Protein AF-A0A8T3VHR6-F1 (afdb_monomer_lite)

Foldseek 3Di:
DVVLCCQLCVVPVVLVVVLVVLVVVLVVLVVLLVVLVVQLVVCVVVVPVVSNVVSVVVSVVSVVVSVVSVVSSVVSVVVSVVSSVVSSVVVVVVVVVD

Radius of gyration: 21.52 Å; chains: 1; bounding box: 49×18×61 Å

Organism: NCBI:txid230361

InterPro domains:
  IPR036640 ABC transporter type 1, transmembrane domain superfamily [G3DSA:1.20.1560.10] (1-98)
  IPR036640 ABC transporter type 1, transmembrane domain superfamily [SSF90123] (3-97)

pLDDT: mean 89.02, std 7.53, range [59.84, 95.62]

Structure (mmCIF, N/CA/C/O backbone):
data_AF-A0A8T3VHR6-F1
#
_entry.id   AF-A0A8T3VHR6-F1
#
loop_
_atom_site.group_PDB
_atom_site.id
_atom_site.type_symbol
_atom_site.label_atom_id
_atom_site.label_alt_id
_atom_site.label_comp_id
_atom_site.label_asym_id
_atom_site.label_entity_id
_atom_site.label_seq_id
_atom_site.pdbx_PDB_ins_code
_atom_site.Cartn_x
_atom_site.Cartn_y
_atom_site.Cartn_z
_atom_site.occupancy
_atom_site.B_iso_or_equiv
_atom_site.auth_seq_id
_atom_site.auth_comp_id
_atom_site.auth_asym_id
_atom_site.auth_atom_id
_atom_s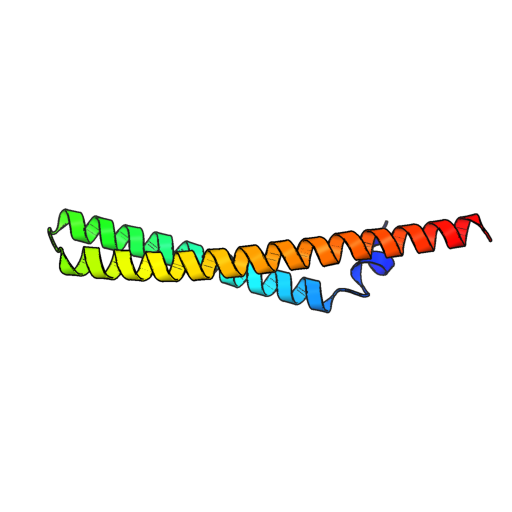ite.pdbx_PDB_model_num
ATOM 1 N N . MET A 1 1 ? 5.422 6.758 -27.994 1.00 59.84 1 MET A N 1
ATOM 2 C CA . MET A 1 1 ? 5.048 6.529 -26.573 1.00 59.84 1 MET A CA 1
ATOM 3 C C . MET A 1 1 ? 4.855 5.060 -26.186 1.00 59.84 1 MET A C 1
ATOM 5 O O . MET A 1 1 ? 5.609 4.594 -25.343 1.00 59.84 1 MET A O 1
ATOM 9 N N . LYS A 1 2 ? 3.926 4.295 -26.791 1.00 67.44 2 LYS A N 1
ATOM 10 C CA . LYS A 1 2 ? 3.626 2.900 -26.370 1.00 67.44 2 LYS A CA 1
ATOM 11 C C . LYS A 1 2 ? 4.844 1.953 -26.333 1.00 67.44 2 LYS A C 1
ATOM 13 O O . LYS A 1 2 ? 4.972 1.170 -25.399 1.00 67.44 2 LYS A O 1
ATOM 18 N N . LYS A 1 3 ? 5.775 2.056 -27.297 1.00 69.50 3 LYS A N 1
ATOM 19 C CA . LYS A 1 3 ? 7.026 1.265 -27.310 1.00 69.50 3 LYS A CA 1
ATOM 20 C C . LYS A 1 3 ? 7.954 1.578 -26.125 1.00 69.50 3 LYS A C 1
ATOM 22 O O . LYS A 1 3 ? 8.529 0.654 -25.567 1.00 69.50 3 LYS A O 1
ATOM 27 N N . PHE A 1 4 ? 8.065 2.845 -25.718 1.00 64.38 4 PHE A N 1
ATOM 28 C CA . PHE A 1 4 ? 8.896 3.256 -24.578 1.00 64.38 4 PHE A CA 1
ATOM 29 C C . PHE A 1 4 ? 8.278 2.831 -23.244 1.00 64.38 4 PHE A C 1
ATOM 31 O O . PHE A 1 4 ? 8.984 2.285 -22.406 1.00 64.38 4 PHE A O 1
ATOM 38 N N . LEU A 1 5 ? 6.953 2.960 -23.093 1.00 66.00 5 LEU A N 1
ATOM 39 C CA . LEU A 1 5 ? 6.231 2.442 -21.923 1.00 66.00 5 LEU A CA 1
ATOM 40 C C . LEU A 1 5 ? 6.431 0.930 -21.757 1.00 66.00 5 LEU A C 1
ATOM 42 O O . LEU A 1 5 ? 6.681 0.448 -20.657 1.00 66.00 5 LEU A O 1
ATOM 46 N N . LYS A 1 6 ? 6.365 0.184 -22.867 1.00 74.44 6 LYS A N 1
ATOM 47 C CA . LYS A 1 6 ? 6.570 -1.266 -22.862 1.00 74.44 6 LYS A CA 1
ATOM 48 C C . LYS A 1 6 ? 8.011 -1.647 -22.509 1.00 74.44 6 LYS A C 1
ATOM 50 O O . LYS A 1 6 ? 8.220 -2.681 -21.905 1.00 74.44 6 LYS A O 1
ATOM 55 N N . VAL A 1 7 ? 9.010 -0.832 -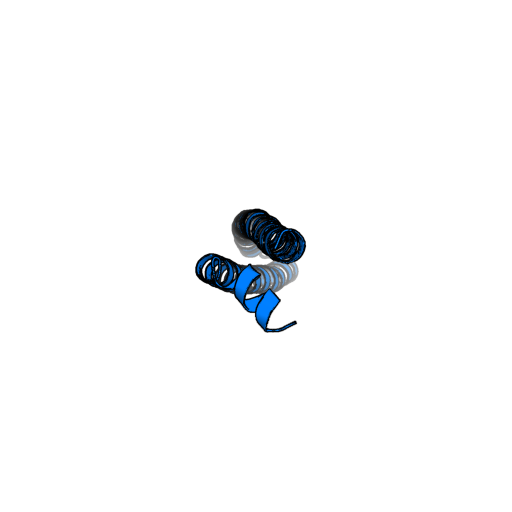22.836 1.00 72.69 7 VAL A N 1
ATOM 56 C CA . VAL A 1 7 ? 10.402 -1.086 -22.416 1.00 72.69 7 VAL A CA 1
ATOM 57 C C . VAL A 1 7 ? 10.604 -0.749 -20.940 1.00 72.69 7 VAL A C 1
ATOM 59 O O . VAL A 1 7 ? 11.278 -1.482 -20.227 1.00 72.69 7 VAL A O 1
ATOM 62 N N . ALA A 1 8 ? 9.998 0.342 -20.479 1.00 72.06 8 ALA A N 1
ATOM 63 C CA . ALA A 1 8 ? 10.180 0.842 -19.126 1.00 72.06 8 ALA A CA 1
ATOM 64 C C . ALA A 1 8 ? 9.480 -0.030 -18.072 1.00 72.06 8 ALA A C 1
ATOM 66 O O . ALA A 1 8 ? 10.071 -0.355 -17.048 1.00 72.06 8 ALA A O 1
ATOM 67 N N . LEU A 1 9 ? 8.228 -0.423 -18.333 1.00 74.81 9 LEU A N 1
ATOM 68 C CA . LEU A 1 9 ? 7.337 -1.014 -17.326 1.00 74.81 9 LEU A CA 1
ATOM 69 C C . LEU A 1 9 ? 7.217 -2.538 -17.426 1.00 74.81 9 LEU A C 1
ATOM 71 O O . LEU A 1 9 ? 6.946 -3.195 -16.424 1.00 74.81 9 LEU A O 1
ATOM 75 N N . ASN A 1 10 ? 7.442 -3.124 -18.606 1.00 80.19 10 ASN A N 1
ATOM 76 C CA . ASN A 1 10 ? 7.339 -4.576 -18.792 1.00 80.19 10 ASN A CA 1
ATOM 77 C C . ASN A 1 10 ? 8.344 -5.384 -17.952 1.00 80.19 10 ASN A C 1
ATOM 79 O O . ASN A 1 10 ? 7.984 -6.472 -17.533 1.00 80.19 10 ASN A O 1
ATOM 83 N N . PRO A 1 11 ? 9.557 -4.901 -17.623 1.00 83.00 11 PRO A N 1
ATOM 84 C CA . PRO A 1 11 ? 10.438 -5.611 -16.691 1.00 83.00 11 PRO A CA 1
ATOM 85 C C . PRO A 1 11 ? 9.926 -5.614 -15.242 1.00 83.00 11 PRO A C 1
ATOM 87 O O . PRO A 1 11 ? 10.304 -6.476 -14.453 1.00 83.00 11 PRO A O 1
ATOM 90 N N . GLN A 1 12 ? 9.065 -4.660 -14.874 1.00 86.12 12 GLN A N 1
ATOM 91 C CA . GLN A 1 12 ? 8.645 -4.424 -13.487 1.00 86.12 12 GLN A CA 1
ATOM 92 C C . GLN A 1 12 ? 7.157 -4.665 -13.233 1.00 86.12 12 GLN A C 1
ATOM 94 O O . GLN A 1 12 ? 6.656 -4.348 -12.154 1.00 86.12 12 GLN A O 1
ATOM 99 N N . TRP A 1 13 ? 6.457 -5.286 -14.184 1.00 86.12 13 TRP A N 1
ATOM 100 C CA . TRP A 1 13 ? 5.016 -5.530 -14.113 1.00 86.12 13 TRP A CA 1
ATOM 101 C C . TRP A 1 13 ? 4.582 -6.242 -12.822 1.00 86.12 13 TRP A C 1
ATOM 103 O O . TRP A 1 13 ? 3.585 -5.858 -12.221 1.00 86.12 13 TRP A O 1
ATOM 113 N N . LYS A 1 14 ? 5.368 -7.214 -12.334 1.00 89.19 14 LYS A N 1
ATOM 114 C CA . LYS A 1 14 ? 5.085 -7.930 -11.076 1.00 89.19 14 LYS A CA 1
ATOM 115 C C . LYS A 1 14 ? 5.065 -6.989 -9.871 1.00 89.19 14 LYS A C 1
ATOM 117 O O . LYS A 1 14 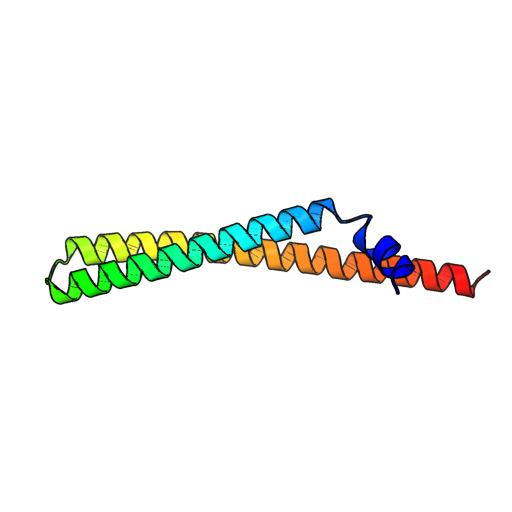? 4.186 -7.090 -9.026 1.00 89.19 14 LYS A O 1
ATOM 122 N N . ILE A 1 15 ? 6.016 -6.056 -9.807 1.00 90.88 15 ILE A N 1
ATOM 123 C CA . ILE A 1 15 ? 6.111 -5.083 -8.711 1.00 90.88 15 ILE A CA 1
ATOM 124 C C . ILE A 1 15 ? 4.948 -4.092 -8.792 1.00 90.88 15 ILE A C 1
ATOM 126 O O . ILE A 1 15 ? 4.370 -3.747 -7.769 1.00 90.88 15 ILE A O 1
ATOM 130 N N . ILE A 1 16 ? 4.562 -3.687 -10.004 1.00 90.75 16 ILE A N 1
ATOM 131 C CA . ILE A 1 16 ? 3.403 -2.813 -10.230 1.00 90.75 16 ILE A CA 1
ATOM 132 C C . ILE A 1 16 ? 2.113 -3.484 -9.738 1.00 90.75 16 ILE A C 1
ATOM 134 O O . ILE A 1 16 ? 1.319 -2.840 -9.058 1.00 90.75 16 ILE A O 1
ATOM 138 N N . VAL A 1 17 ? 1.928 -4.781 -10.008 1.00 93.25 17 VAL A N 1
ATOM 139 C CA . VAL A 1 17 ? 0.783 -5.548 -9.485 1.00 93.25 17 VAL A CA 1
ATOM 140 C C . VAL A 1 17 ? 0.802 -5.600 -7.955 1.00 93.25 17 VAL A C 1
ATOM 142 O O . VAL A 1 17 ? -0.233 -5.390 -7.331 1.00 93.25 17 VAL A O 1
ATOM 145 N N . VAL A 1 18 ? 1.966 -5.806 -7.330 1.00 93.38 18 VAL A N 1
ATOM 146 C CA . VAL A 1 18 ? 2.090 -5.778 -5.860 1.00 93.38 18 VAL A CA 1
ATOM 147 C C . VAL A 1 18 ? 1.724 -4.404 -5.291 1.00 93.38 18 VAL A C 1
ATOM 149 O O . VAL A 1 18 ? 0.964 -4.333 -4.330 1.00 93.38 18 VAL A O 1
ATOM 152 N N . ILE A 1 19 ? 2.209 -3.313 -5.895 1.00 93.69 19 ILE A N 1
ATOM 153 C CA . ILE A 1 19 ? 1.840 -1.944 -5.496 1.00 93.69 19 ILE A CA 1
ATOM 154 C C . ILE A 1 19 ? 0.325 -1.746 -5.605 1.00 93.69 19 ILE A C 1
ATOM 156 O O . ILE A 1 19 ? -0.283 -1.185 -4.700 1.00 93.69 19 ILE A O 1
ATOM 160 N N . PHE A 1 20 ? -0.292 -2.232 -6.683 1.00 94.12 20 PHE A N 1
ATOM 161 C CA . PHE A 1 20 ? -1.735 -2.128 -6.886 1.00 94.12 20 PHE A CA 1
ATOM 162 C C . PHE A 1 20 ? -2.534 -2.870 -5.805 1.00 94.12 20 PHE A C 1
ATOM 164 O O . PHE A 1 20 ? -3.470 -2.308 -5.242 1.00 94.12 20 PHE A O 1
ATOM 171 N N . VAL A 1 21 ? -2.134 -4.094 -5.454 1.00 94.94 21 VAL A N 1
ATOM 172 C CA . VAL A 1 21 ? -2.768 -4.853 -4.363 1.00 94.94 21 VAL A CA 1
ATOM 173 C C . VAL A 1 21 ? -2.602 -4.136 -3.022 1.00 94.94 21 VAL A C 1
ATOM 175 O O . VAL A 1 21 ? -3.567 -4.019 -2.269 1.00 94.94 21 VAL A O 1
ATOM 178 N N . LEU A 1 22 ? -1.409 -3.606 -2.735 1.00 94.00 22 LEU A N 1
ATOM 179 C CA . LEU A 1 22 ? -1.163 -2.839 -1.512 1.00 94.00 22 LEU A CA 1
ATOM 180 C C . LEU A 1 22 ? -2.005 -1.558 -1.454 1.00 94.00 22 LEU A C 1
ATOM 182 O O . LEU A 1 22 ? -2.469 -1.194 -0.380 1.00 94.00 22 LEU A O 1
ATOM 186 N N . LEU A 1 23 ? -2.242 -0.894 -2.589 1.00 94.62 23 LEU A N 1
ATOM 187 C CA . LEU A 1 23 ? -3.125 0.274 -2.661 1.00 94.62 23 LEU A CA 1
ATOM 188 C C . LEU A 1 23 ? -4.579 -0.085 -2.347 1.00 94.62 23 LEU A C 1
ATOM 190 O O . LEU A 1 23 ? -5.215 0.627 -1.579 1.00 94.62 23 LEU A O 1
ATOM 194 N N . ILE A 1 24 ? -5.092 -1.201 -2.876 1.00 95.62 24 ILE A N 1
ATOM 195 C CA . ILE A 1 24 ? -6.440 -1.682 -2.530 1.00 95.62 24 ILE A CA 1
ATOM 196 C C . ILE A 1 24 ? -6.527 -1.965 -1.029 1.00 95.62 24 ILE A C 1
ATOM 198 O O . ILE A 1 24 ? -7.455 -1.510 -0.362 1.00 95.62 24 ILE A O 1
ATOM 202 N N . PHE A 1 25 ? -5.537 -2.675 -0.488 1.00 94.50 25 PHE A N 1
ATOM 203 C CA . PHE A 1 25 ? -5.459 -2.955 0.941 1.00 94.50 25 PHE A CA 1
ATOM 204 C C . PHE A 1 25 ? -5.421 -1.665 1.776 1.00 94.50 25 PHE A C 1
ATOM 206 O O . PHE A 1 25 ? -6.141 -1.547 2.762 1.00 94.50 25 PHE A O 1
ATOM 213 N N . GLN A 1 26 ? -4.653 -0.664 1.341 1.00 93.56 26 GLN A N 1
ATOM 214 C CA . GLN A 1 26 ? -4.584 0.650 1.977 1.00 93.56 26 GLN A CA 1
ATOM 215 C C . GLN A 1 26 ? -5.948 1.351 2.013 1.00 93.56 26 GLN A C 1
ATOM 217 O O . GLN A 1 26 ? -6.306 1.934 3.035 1.00 93.56 26 GLN A O 1
ATOM 222 N N . THR A 1 27 ? -6.717 1.288 0.925 1.00 94.44 27 THR A N 1
ATOM 223 C CA . THR A 1 27 ? -8.068 1.860 0.876 1.00 94.44 27 THR A CA 1
ATOM 224 C C . THR A 1 27 ? -9.010 1.153 1.846 1.00 94.44 27 THR A C 1
ATOM 226 O O . THR A 1 27 ? -9.745 1.826 2.560 1.00 94.44 27 THR A O 1
ATOM 229 N N . ILE A 1 28 ? -8.956 -0.180 1.927 1.00 94.88 28 ILE A N 1
ATOM 230 C CA . ILE A 1 28 ? -9.771 -0.953 2.878 1.00 94.88 28 ILE A CA 1
ATOM 231 C C . ILE A 1 28 ? -9.453 -0.529 4.317 1.00 94.88 28 ILE A C 1
ATOM 233 O O . ILE A 1 28 ? -10.364 -0.207 5.071 1.00 94.88 28 ILE A O 1
ATOM 237 N N . LEU A 1 29 ? -8.169 -0.430 4.678 1.00 92.62 29 LEU A N 1
ATOM 238 C CA . LEU A 1 29 ? -7.759 0.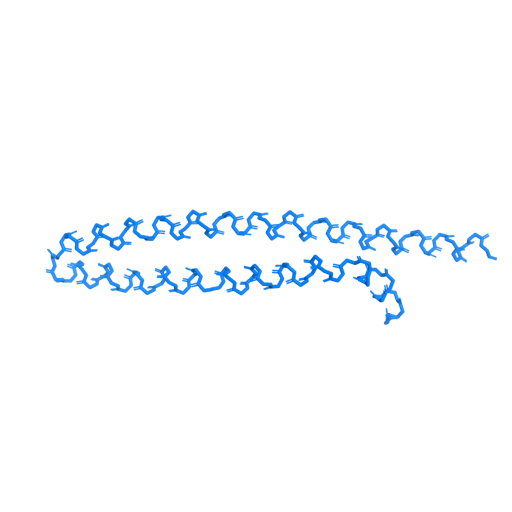029 6.011 1.00 92.62 29 LEU A CA 1
ATOM 239 C C . LEU A 1 29 ? -8.276 1.437 6.339 1.00 92.62 29 LEU A C 1
ATOM 241 O O . LEU A 1 29 ? -8.648 1.703 7.477 1.00 92.62 29 LEU A O 1
ATOM 245 N N . GLN A 1 30 ? -8.284 2.347 5.362 1.00 93.06 30 GLN A N 1
ATOM 246 C CA . GLN A 1 30 ? -8.813 3.698 5.563 1.00 93.06 30 GLN A CA 1
ATOM 247 C C . GLN A 1 30 ? -10.325 3.701 5.800 1.00 93.06 30 GLN A C 1
ATOM 249 O O . GLN A 1 30 ? -10.783 4.459 6.651 1.00 93.06 30 GLN A O 1
ATOM 254 N N . MET A 1 31 ? -11.080 2.849 5.101 1.00 94.06 31 MET A N 1
ATOM 255 C CA . MET A 1 31 ? -12.521 2.706 5.331 1.00 94.06 31 MET A CA 1
ATOM 256 C C . MET A 1 31 ? -12.815 2.170 6.736 1.00 94.06 31 MET A C 1
ATOM 258 O O . MET A 1 31 ? -13.606 2.770 7.454 1.00 94.06 31 MET A O 1
ATOM 262 N N . GLU A 1 32 ? -12.095 1.139 7.183 1.00 93.25 32 GLU A N 1
ATOM 263 C CA . GLU A 1 32 ? -12.244 0.583 8.539 1.00 93.25 32 GLU A CA 1
ATOM 264 C C . GLU A 1 32 ? -11.969 1.627 9.635 1.00 93.25 32 GLU A C 1
ATOM 266 O O . GLU A 1 32 ? -12.667 1.690 10.645 1.00 93.25 32 GLU A O 1
ATOM 271 N N . ILE A 1 33 ? -10.969 2.498 9.443 1.00 92.88 33 ILE A N 1
ATOM 272 C CA . ILE A 1 33 ? -10.691 3.595 10.386 1.00 92.88 33 ILE A CA 1
ATOM 273 C C . ILE A 1 33 ? -11.868 4.581 10.447 1.00 92.88 33 ILE A C 1
ATOM 275 O O . ILE A 1 33 ? -12.199 5.058 11.534 1.00 92.88 33 ILE A O 1
ATOM 279 N N . ILE A 1 34 ? -12.494 4.891 9.306 1.00 93.81 34 ILE A N 1
ATOM 280 C CA . ILE A 1 34 ? -13.662 5.782 9.235 1.00 93.81 34 ILE A CA 1
ATOM 281 C C . ILE A 1 34 ? -14.860 5.151 9.952 1.00 93.81 34 ILE A C 1
ATOM 283 O O . ILE A 1 34 ? -15.520 5.829 10.743 1.00 93.81 34 ILE A O 1
ATOM 287 N N . ASP A 1 35 ? -15.105 3.860 9.741 1.00 92.69 35 ASP A N 1
ATOM 288 C CA . ASP A 1 35 ? -16.210 3.140 10.380 1.00 92.69 35 ASP A CA 1
ATOM 289 C C . ASP A 1 35 ? -16.030 3.087 11.902 1.00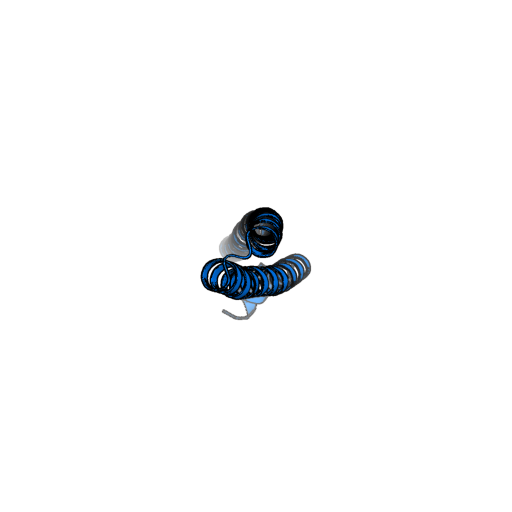 92.69 35 ASP A C 1
ATOM 291 O O . ASP A 1 35 ? -16.925 3.471 12.661 1.00 92.69 35 ASP A O 1
ATOM 295 N N . LEU A 1 36 ? -14.819 2.759 12.365 1.00 92.06 36 LEU A N 1
ATOM 296 C CA . LEU A 1 36 ? -14.477 2.810 13.787 1.00 92.06 36 LEU A CA 1
ATOM 297 C C . LEU A 1 36 ? -14.641 4.213 14.377 1.00 92.06 36 LEU A C 1
ATOM 299 O O . LEU A 1 36 ? -14.887 4.352 15.579 1.00 92.06 36 LEU A O 1
ATOM 303 N N . PHE A 1 37 ? -14.499 5.263 13.564 1.00 90.25 37 PHE A N 1
ATOM 304 C CA . PHE A 1 37 ? -14.697 6.644 14.001 1.00 90.25 37 PHE A CA 1
ATOM 305 C C . PHE A 1 37 ? -16.170 6.951 14.237 1.00 90.25 37 PHE A C 1
ATOM 307 O O . PHE A 1 37 ? -16.507 7.577 15.245 1.00 90.25 37 PHE A O 1
ATOM 314 N N . GLY A 1 38 ? -17.050 6.426 13.384 1.00 90.06 38 GLY A N 1
ATOM 315 C CA . GLY A 1 38 ? -18.493 6.419 13.623 1.00 90.06 38 GLY A CA 1
ATOM 316 C C . GLY A 1 38 ? -18.869 5.687 14.916 1.00 90.06 38 GLY A C 1
ATOM 317 O O . GLY A 1 38 ? -19.668 6.196 15.712 1.00 90.06 38 GLY A O 1
ATOM 318 N N . ASP A 1 39 ? -18.239 4.541 15.177 1.00 88.56 39 ASP A N 1
ATOM 319 C CA . ASP A 1 39 ? -18.438 3.784 16.416 1.00 88.56 39 ASP A CA 1
ATOM 320 C C . ASP A 1 39 ? -17.969 4.571 17.641 1.00 88.56 39 ASP A C 1
ATOM 322 O O . ASP A 1 39 ? -18.711 4.706 18.615 1.00 88.56 39 ASP A O 1
ATOM 326 N N . ALA A 1 40 ? -16.774 5.163 17.590 1.00 89.31 40 ALA A N 1
ATOM 327 C CA . ALA A 1 40 ? -16.246 5.982 18.676 1.00 89.31 40 ALA A CA 1
ATOM 328 C C . ALA A 1 40 ? -17.166 7.177 18.985 1.00 89.31 40 ALA A C 1
ATOM 330 O O . ALA A 1 40 ? -17.473 7.421 20.152 1.00 89.31 40 ALA A O 1
ATOM 331 N N . LEU A 1 41 ? -17.673 7.873 17.959 1.00 89.81 41 LEU A N 1
ATOM 332 C CA . LEU A 1 41 ? -18.654 8.959 18.103 1.00 89.81 41 LEU A CA 1
ATOM 333 C C . LEU A 1 41 ? -19.953 8.479 18.765 1.00 89.81 41 LEU A C 1
ATOM 335 O O . LEU A 1 41 ? -20.493 9.150 19.648 1.00 89.81 41 LEU A O 1
ATOM 339 N N . SER A 1 42 ? -20.433 7.297 18.381 1.00 89.31 42 SER A N 1
ATOM 340 C CA . SER A 1 42 ? -21.597 6.663 19.009 1.00 89.31 42 SER A CA 1
ATOM 341 C C . SER A 1 42 ? -21.316 6.287 20.469 1.00 89.31 42 SER A C 1
ATOM 343 O O . SER A 1 42 ? -22.181 6.448 21.332 1.00 89.31 42 SER A O 1
ATOM 345 N N . GLY A 1 43 ? -20.088 5.862 20.774 1.00 87.75 43 GLY A N 1
ATOM 346 C CA . GLY A 1 43 ? -19.592 5.635 22.129 1.00 87.75 43 GLY A CA 1
ATOM 347 C C . GLY A 1 43 ? -19.601 6.904 22.981 1.00 87.75 43 GLY A C 1
ATOM 348 O O . GLY A 1 43 ? -20.073 6.856 24.116 1.00 87.75 43 GLY A O 1
ATOM 349 N N . VAL A 1 44 ? -19.177 8.049 22.427 1.00 90.31 44 VAL A N 1
ATOM 350 C CA . VAL A 1 44 ? -19.277 9.362 23.098 1.00 90.31 44 VAL A CA 1
ATOM 351 C C . VAL A 1 44 ? -20.735 9.702 23.389 1.00 90.31 44 VAL A C 1
ATOM 353 O O . VAL A 1 44 ? -21.075 10.021 24.528 1.00 90.31 44 VAL A O 1
ATOM 356 N N . LYS A 1 45 ? -21.607 9.597 22.378 1.00 91.12 45 LYS A N 1
ATOM 357 C CA . LYS A 1 45 ? -23.036 9.918 22.503 1.00 91.12 45 LYS A CA 1
ATOM 358 C C . LYS A 1 45 ? -23.715 9.102 23.605 1.00 91.12 45 LYS A C 1
ATOM 360 O O . LYS A 1 45 ? -24.519 9.642 24.356 1.00 91.12 45 LYS A O 1
ATOM 365 N N . ASN A 1 46 ? -23.371 7.822 23.709 1.00 92.06 46 ASN A N 1
ATOM 366 C CA . ASN A 1 46 ? -23.964 6.899 24.673 1.00 92.06 46 ASN A CA 1
ATOM 367 C C . ASN A 1 46 ? -23.189 6.823 26.002 1.00 92.06 46 ASN A C 1
ATOM 369 O O . ASN A 1 46 ? -23.492 5.957 26.819 1.00 92.06 46 ASN A O 1
ATOM 373 N N . GLN A 1 47 ? -22.171 7.674 26.207 1.00 89.75 47 GLN A N 1
ATOM 374 C CA . GLN A 1 47 ? -21.255 7.640 27.359 1.00 89.75 47 GLN A CA 1
ATOM 375 C C . GLN A 1 47 ? -20.639 6.248 27.617 1.00 89.75 47 GLN A C 1
ATOM 377 O O . GLN A 1 47 ? -20.289 5.888 28.741 1.00 89.75 47 GLN A O 1
ATOM 382 N N . ASN A 1 48 ? -20.481 5.449 26.559 1.00 90.25 48 ASN A N 1
ATOM 383 C CA . ASN A 1 48 ? -19.942 4.101 26.637 1.00 90.25 48 ASN A CA 1
ATOM 384 C C . ASN A 1 48 ? -18.419 4.134 26.470 1.00 90.25 48 ASN A C 1
ATOM 386 O O . ASN A 1 48 ? -17.879 4.018 25.367 1.00 90.25 48 ASN A O 1
ATOM 390 N N . ILE A 1 49 ? -17.731 4.272 27.604 1.00 87.25 49 ILE A N 1
ATOM 391 C CA . ILE A 1 49 ? -16.266 4.342 27.694 1.00 87.25 49 ILE A CA 1
ATOM 392 C C . ILE A 1 49 ? -15.604 3.066 27.146 1.00 87.25 49 ILE A C 1
ATOM 394 O O . ILE A 1 49 ? -14.550 3.142 26.517 1.00 87.25 49 ILE A O 1
ATOM 398 N N . GLY A 1 50 ? -16.224 1.895 27.336 1.00 87.06 50 GLY A N 1
ATOM 399 C CA . GLY A 1 50 ? -15.684 0.622 26.850 1.00 87.06 50 GLY A CA 1
ATOM 400 C C . GLY A 1 50 ? -15.661 0.538 25.323 1.00 87.06 50 GLY A C 1
ATOM 401 O O . GLY A 1 50 ? -14.668 0.102 24.740 1.00 87.06 50 GLY A O 1
ATOM 402 N N . LEU A 1 51 ? -16.728 1.010 24.674 1.00 86.50 51 LEU A N 1
ATOM 403 C CA . LEU A 1 51 ? -16.809 1.084 23.216 1.00 86.50 51 LEU A CA 1
ATOM 404 C C . LEU A 1 51 ? -15.796 2.094 22.664 1.00 86.50 51 LEU A C 1
ATOM 406 O O . LEU A 1 51 ? -15.054 1.770 21.744 1.00 86.50 51 LEU A O 1
ATOM 410 N N . LEU A 1 52 ? -15.682 3.262 23.300 1.00 87.62 52 LEU A N 1
ATOM 411 C CA . LEU A 1 52 ? -14.674 4.271 22.969 1.00 87.62 52 LEU A CA 1
ATOM 412 C C . LEU A 1 52 ? -13.243 3.728 23.032 1.00 87.62 52 LEU A C 1
ATOM 414 O O . LEU A 1 52 ? -12.469 3.913 22.094 1.00 87.62 52 LEU A O 1
ATOM 418 N N . PHE A 1 53 ? -12.893 3.038 24.119 1.00 89.06 53 PHE A N 1
ATOM 419 C CA . PHE A 1 53 ? -11.555 2.482 24.297 1.00 89.06 53 PHE A CA 1
ATOM 420 C C . PHE A 1 53 ? -11.257 1.378 23.277 1.00 89.06 53 PHE A C 1
ATOM 422 O O . PHE A 1 53 ? -10.177 1.359 22.688 1.00 89.06 53 PHE A O 1
ATOM 429 N N . LYS A 1 54 ? -12.226 0.489 23.020 1.00 91.31 54 LYS A N 1
ATOM 430 C CA . LYS A 1 54 ? -12.085 -0.585 22.029 1.00 91.31 54 LYS A CA 1
ATOM 431 C C . LYS A 1 54 ? -11.907 -0.023 20.617 1.00 91.31 54 LYS A C 1
ATOM 433 O O . LYS A 1 54 ? -10.951 -0.400 19.946 1.00 91.31 54 LYS A O 1
ATOM 438 N N . SER A 1 55 ? -12.771 0.901 20.193 1.00 91.56 55 SER A N 1
ATOM 439 C CA . SER A 1 55 ? -12.678 1.523 18.868 1.00 91.56 55 SER A CA 1
ATOM 440 C C . SER A 1 55 ? -11.389 2.330 18.715 1.00 91.56 55 SER A C 1
ATOM 442 O O . SER A 1 55 ? -10.717 2.203 17.696 1.00 91.56 55 SER A O 1
ATOM 444 N N . GLY A 1 56 ? -10.978 3.082 19.742 1.00 90.31 56 GLY A N 1
ATOM 445 C CA . GLY A 1 56 ? -9.718 3.830 19.735 1.00 90.31 56 GLY A CA 1
ATOM 446 C C . GLY A 1 56 ? -8.478 2.934 19.643 1.00 90.31 56 GLY A C 1
ATOM 447 O O . GLY A 1 56 ? -7.568 3.218 18.863 1.00 90.31 56 GLY A O 1
ATOM 448 N N . LEU A 1 57 ? -8.447 1.816 20.377 1.00 93.62 57 LEU A N 1
ATOM 449 C CA . LEU A 1 57 ? -7.356 0.842 20.286 1.00 93.62 57 LEU A CA 1
ATOM 450 C C . LEU A 1 57 ? -7.300 0.193 18.895 1.00 93.62 57 LEU A C 1
ATOM 452 O O . LEU A 1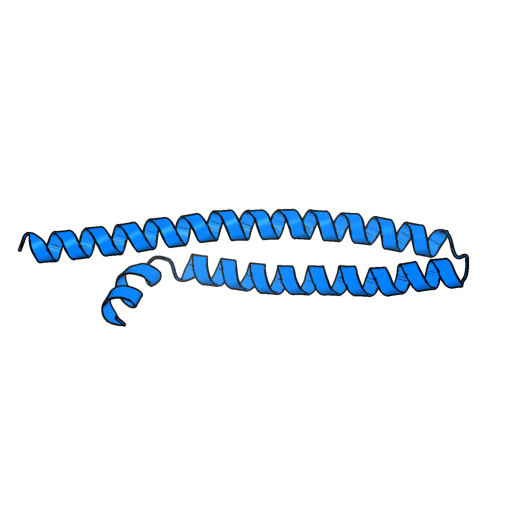 57 ? -6.224 0.099 18.302 1.00 93.62 57 LEU A O 1
ATOM 456 N N . SER A 1 58 ? -8.453 -0.210 18.351 1.00 93.00 58 SER A N 1
ATOM 457 C CA . SER A 1 58 ? -8.550 -0.770 17.001 1.00 93.00 58 SER A CA 1
ATOM 458 C C . SER A 1 58 ? -8.085 0.227 15.936 1.00 93.00 58 SER A C 1
ATOM 460 O O . SER A 1 58 ? -7.279 -0.143 15.084 1.00 93.00 58 SER A O 1
ATOM 462 N N . MET A 1 59 ? -8.487 1.501 16.015 1.00 93.75 59 MET A N 1
ATOM 463 C CA . MET A 1 59 ? -8.000 2.548 15.105 1.00 93.75 59 MET A CA 1
ATOM 464 C C . MET A 1 59 ? -6.485 2.687 15.131 1.00 93.75 59 MET A C 1
ATOM 466 O O . MET A 1 59 ? -5.869 2.873 14.083 1.00 93.75 59 MET A O 1
ATOM 470 N N . LEU A 1 60 ? -5.875 2.614 16.315 1.00 94.56 60 LEU A N 1
ATOM 471 C CA . LEU A 1 60 ? -4.429 2.736 16.470 1.00 94.56 60 LEU A CA 1
ATOM 472 C C . LEU A 1 60 ? -3.715 1.608 15.712 1.00 94.56 60 LEU A C 1
ATOM 474 O O . LEU A 1 60 ? -2.785 1.865 14.948 1.00 94.56 60 LEU A O 1
ATOM 478 N N . ILE A 1 61 ? -4.212 0.374 15.841 1.00 94.44 61 ILE A N 1
ATOM 479 C CA . ILE A 1 61 ? -3.697 -0.796 15.117 1.00 94.44 61 ILE A CA 1
ATOM 480 C C . ILE A 1 61 ? -3.842 -0.601 13.602 1.00 94.44 61 ILE A C 1
ATOM 482 O O . ILE A 1 61 ? -2.856 -0.719 12.871 1.00 94.44 61 ILE A O 1
ATOM 486 N N . PHE A 1 62 ? -5.038 -0.242 13.125 1.00 93.88 62 PHE A N 1
ATOM 487 C CA . PHE A 1 62 ? -5.278 -0.019 11.697 1.00 93.88 62 PHE A CA 1
ATOM 488 C C . PHE A 1 62 ? -4.426 1.125 11.133 1.00 93.88 62 PHE A C 1
ATOM 490 O O . PHE A 1 62 ? -3.916 1.024 10.016 1.00 93.88 62 PHE A O 1
ATOM 497 N N . THR A 1 63 ? -4.188 2.173 11.923 1.00 93.31 63 THR A N 1
ATOM 498 C CA . THR A 1 63 ? -3.322 3.298 11.548 1.00 93.31 63 THR A CA 1
ATOM 499 C C . THR A 1 63 ? -1.869 2.855 11.398 1.00 93.31 63 THR A C 1
ATOM 501 O O . THR A 1 63 ? -1.229 3.192 10.404 1.00 93.31 63 THR A O 1
ATOM 504 N N . VAL A 1 64 ? -1.343 2.045 12.323 1.00 95.19 64 VAL A N 1
ATOM 505 C CA . VAL A 1 64 ? 0.021 1.500 12.214 1.00 95.19 64 VAL A CA 1
ATOM 506 C C . VAL A 1 64 ? 0.153 0.595 10.984 1.00 95.19 64 VAL A C 1
ATOM 508 O O . VAL A 1 64 ? 1.103 0.744 10.213 1.00 95.19 64 VAL A O 1
ATOM 511 N N . CYS A 1 65 ? -0.815 -0.292 10.737 1.00 93.31 65 CYS A N 1
ATOM 512 C CA . CYS A 1 65 ? -0.839 -1.122 9.528 1.00 93.31 65 CYS A CA 1
ATOM 513 C C . CYS A 1 65 ? -0.870 -0.275 8.246 1.00 93.31 65 CYS A C 1
ATOM 515 O O . CYS A 1 65 ? -0.131 -0.551 7.297 1.00 93.31 65 CYS A O 1
ATOM 517 N N . SER A 1 66 ? -1.675 0.786 8.244 1.00 93.50 66 SER A N 1
ATOM 518 C CA . SER A 1 66 ? -1.784 1.751 7.150 1.00 93.50 66 SER A CA 1
ATOM 519 C C . SER A 1 66 ? -0.455 2.471 6.893 1.00 93.50 66 SER A C 1
ATOM 521 O O . SER A 1 66 ? -0.011 2.571 5.749 1.00 93.50 66 SER A O 1
ATOM 523 N N . MET A 1 67 ? 0.259 2.888 7.943 1.00 94.81 67 MET A N 1
ATOM 524 C CA . MET A 1 67 ? 1.590 3.491 7.806 1.00 94.81 67 MET A CA 1
ATOM 525 C C . MET A 1 67 ? 2.606 2.523 7.185 1.00 94.81 67 MET A C 1
ATOM 527 O O . MET A 1 67 ? 3.367 2.920 6.301 1.00 94.81 67 MET A O 1
ATOM 531 N N . ILE A 1 68 ? 2.607 1.254 7.606 1.00 94.44 68 ILE A N 1
ATOM 532 C CA . ILE A 1 68 ? 3.515 0.227 7.070 1.00 94.44 68 ILE A CA 1
ATOM 533 C C . ILE A 1 68 ? 3.237 -0.023 5.581 1.00 94.44 68 ILE A C 1
ATOM 535 O O . ILE A 1 68 ? 4.167 -0.037 4.769 1.00 94.44 68 ILE A O 1
ATOM 539 N N . SER A 1 69 ? 1.965 -0.177 5.211 1.00 92.69 69 SER A N 1
ATOM 540 C CA . SER A 1 69 ? 1.541 -0.348 3.818 1.00 92.69 69 SER A CA 1
ATOM 541 C C . SER A 1 69 ? 1.947 0.853 2.957 1.00 92.69 69 SER A C 1
ATOM 543 O O . SER A 1 69 ? 2.580 0.693 1.910 1.00 92.69 69 SER A O 1
ATOM 545 N N . MET A 1 70 ? 1.698 2.073 3.439 1.00 93.94 70 MET A N 1
ATOM 546 C CA . MET A 1 70 ? 2.054 3.301 2.729 1.00 93.94 70 MET A CA 1
ATOM 547 C C . MET A 1 70 ? 3.572 3.466 2.562 1.00 93.94 70 MET A C 1
ATOM 549 O O . MET A 1 70 ? 4.042 3.870 1.494 1.00 93.94 70 MET A O 1
ATOM 553 N N . TYR A 1 71 ? 4.359 3.086 3.571 1.00 95.19 71 TYR A N 1
ATOM 554 C CA . TYR A 1 71 ? 5.817 3.046 3.471 1.00 95.19 71 TYR A CA 1
ATOM 555 C C . TYR A 1 71 ? 6.293 2.047 2.404 1.00 95.19 71 TYR A C 1
ATOM 557 O O . TYR A 1 71 ? 7.147 2.382 1.574 1.00 95.19 71 TYR A O 1
ATOM 565 N N . ALA A 1 72 ? 5.717 0.841 2.376 1.00 93.88 72 ALA A N 1
ATOM 566 C CA . ALA A 1 72 ? 6.040 -0.176 1.378 1.00 93.88 72 ALA A CA 1
ATOM 567 C C . ALA A 1 72 ? 5.696 0.293 -0.046 1.00 93.88 72 ALA A C 1
ATOM 569 O O . ALA A 1 72 ? 6.543 0.208 -0.939 1.00 93.88 72 ALA A O 1
ATOM 570 N N . ILE A 1 73 ? 4.500 0.859 -0.245 1.00 94.75 73 ILE A N 1
ATOM 571 C CA . ILE A 1 73 ? 4.062 1.442 -1.521 1.00 94.75 73 ILE A CA 1
ATOM 572 C C . ILE A 1 73 ? 5.043 2.519 -1.982 1.00 94.75 73 ILE A C 1
ATOM 574 O O . ILE A 1 73 ? 5.489 2.485 -3.130 1.00 94.75 73 ILE A O 1
ATOM 578 N N . SER A 1 74 ? 5.422 3.445 -1.097 1.00 95.50 74 SER A N 1
ATOM 579 C CA . SER A 1 74 ? 6.362 4.523 -1.414 1.00 95.50 74 SER A CA 1
ATOM 580 C C . SER A 1 74 ? 7.718 3.975 -1.877 1.00 95.50 74 SER A C 1
ATOM 582 O O . SER A 1 74 ? 8.191 4.301 -2.970 1.00 95.50 74 SER A O 1
ATOM 584 N N . ARG A 1 75 ? 8.316 3.052 -1.111 1.00 94.94 75 ARG A N 1
ATOM 585 C CA . ARG A 1 75 ? 9.623 2.454 -1.441 1.00 94.94 75 ARG A CA 1
ATOM 586 C C . ARG A 1 75 ? 9.592 1.669 -2.750 1.00 94.94 75 ARG A C 1
ATOM 588 O O . ARG A 1 75 ? 10.515 1.788 -3.559 1.00 94.94 75 ARG A O 1
ATOM 595 N N . LEU A 1 76 ? 8.544 0.878 -2.972 1.00 92.56 76 LEU A N 1
ATOM 596 C CA . LEU A 1 76 ? 8.372 0.119 -4.209 1.00 92.56 76 LEU A CA 1
ATOM 597 C C . LEU A 1 76 ? 8.145 1.040 -5.409 1.00 92.56 76 LEU A C 1
ATOM 599 O O . LEU A 1 76 ? 8.740 0.814 -6.460 1.00 92.56 76 LEU A O 1
ATOM 603 N N . SER A 1 77 ? 7.359 2.103 -5.247 1.00 92.38 77 SER A N 1
ATOM 604 C CA . SER A 1 77 ? 7.086 3.068 -6.317 1.00 92.38 77 SER A CA 1
ATOM 605 C C . SER A 1 77 ? 8.349 3.807 -6.747 1.00 92.38 77 SER A C 1
ATOM 607 O O . SER A 1 77 ? 8.592 3.942 -7.945 1.00 92.38 77 SER A O 1
ATOM 609 N N . VAL A 1 78 ? 9.201 4.205 -5.794 1.00 94.56 78 VAL A N 1
ATOM 610 C CA . VAL A 1 78 ? 10.520 4.791 -6.088 1.00 94.56 78 VAL A CA 1
ATOM 611 C C . VAL A 1 78 ? 11.395 3.801 -6.854 1.00 94.56 78 VAL A C 1
ATOM 613 O O . VAL A 1 78 ? 11.971 4.147 -7.881 1.00 94.56 78 VAL A O 1
ATOM 616 N N . ARG A 1 79 ? 11.458 2.538 -6.415 1.00 92.50 79 ARG A N 1
ATOM 617 C CA . ARG A 1 79 ? 12.218 1.503 -7.134 1.00 92.50 79 ARG A CA 1
ATOM 618 C C . ARG A 1 79 ? 11.704 1.307 -8.563 1.00 92.50 79 ARG A C 1
ATOM 620 O O . ARG A 1 79 ? 12.510 1.079 -9.466 1.00 92.50 79 ARG A O 1
ATOM 627 N N . VAL A 1 80 ? 10.389 1.375 -8.776 1.00 91.50 80 VAL A N 1
ATOM 628 C CA . VAL A 1 80 ? 9.809 1.238 -10.116 1.00 91.50 80 VAL A CA 1
ATOM 629 C C . VAL A 1 80 ? 10.141 2.446 -10.992 1.00 91.50 80 VAL A C 1
ATOM 631 O O . VAL A 1 80 ? 10.608 2.291 -12.117 1.00 91.50 80 VAL A O 1
ATOM 634 N N . SER A 1 81 ? 9.967 3.664 -10.480 1.00 90.94 81 SER A N 1
ATOM 635 C CA . SER A 1 81 ? 10.218 4.881 -11.256 1.00 90.94 81 SER A CA 1
ATOM 636 C C . SER A 1 81 ? 11.699 5.062 -11.608 1.00 90.94 81 SER A C 1
ATOM 638 O O . SER A 1 81 ? 12.020 5.409 -12.749 1.00 90.94 81 SER A O 1
ATOM 640 N N . SER A 1 82 ? 12.613 4.768 -10.677 1.00 92.06 82 SER A N 1
ATOM 641 C CA . SER A 1 82 ? 14.057 4.835 -10.921 1.00 92.06 82 SER A CA 1
ATOM 642 C C . SER A 1 82 ? 14.498 3.845 -11.999 1.00 92.06 82 SER A C 1
ATOM 644 O O . SER A 1 82 ? 15.178 4.237 -12.947 1.00 92.06 82 SER A O 1
ATOM 646 N N . ASN A 1 83 ? 14.063 2.587 -11.912 1.00 90.31 83 ASN A N 1
ATOM 647 C CA . ASN A 1 83 ? 14.444 1.562 -12.885 1.00 90.31 83 ASN A CA 1
ATOM 648 C C . ASN A 1 83 ? 13.803 1.801 -14.257 1.00 90.31 83 ASN A C 1
ATOM 650 O O . ASN A 1 83 ? 14.467 1.648 -15.279 1.00 90.31 83 ASN A O 1
ATOM 654 N N . ALA A 1 84 ? 12.541 2.236 -14.299 1.00 87.88 84 ALA A N 1
ATOM 655 C CA . ALA A 1 84 ? 11.892 2.644 -15.540 1.00 87.88 84 ALA A CA 1
ATOM 656 C C . ALA A 1 84 ? 12.675 3.773 -16.234 1.00 87.88 84 ALA A C 1
ATOM 658 O O . ALA A 1 84 ? 12.902 3.720 -17.443 1.00 87.88 84 ALA A O 1
ATOM 659 N N . THR A 1 85 ? 13.142 4.761 -15.465 1.00 88.81 85 THR A N 1
ATOM 660 C CA . THR A 1 85 ? 13.959 5.871 -15.978 1.00 88.81 85 THR A CA 1
ATOM 661 C C . THR A 1 85 ? 15.308 5.382 -16.503 1.00 88.81 85 THR A C 1
ATOM 663 O O . THR A 1 85 ? 15.720 5.796 -17.587 1.00 88.81 85 THR A O 1
ATOM 666 N N . PHE A 1 86 ? 15.978 4.484 -15.775 1.00 89.88 86 PHE A N 1
ATOM 667 C CA . PHE A 1 86 ? 17.234 3.870 -16.207 1.00 89.88 86 PHE A CA 1
ATOM 668 C C . PHE A 1 86 ? 17.072 3.132 -17.545 1.00 89.88 86 PHE A C 1
ATOM 670 O O . PHE A 1 86 ? 17.772 3.454 -18.501 1.00 89.88 86 PHE A O 1
ATOM 677 N N . ASN A 1 87 ? 16.075 2.248 -17.656 1.00 87.75 87 ASN A N 1
ATOM 678 C CA . ASN A 1 87 ? 15.813 1.467 -18.872 1.00 87.75 87 ASN A CA 1
ATOM 679 C C . ASN A 1 87 ? 15.501 2.355 -20.088 1.00 87.75 87 ASN A C 1
ATOM 681 O O . ASN A 1 87 ? 15.880 2.047 -21.219 1.00 87.75 87 ASN A O 1
ATOM 685 N N . ILE A 1 88 ? 14.784 3.465 -19.877 1.00 88.31 88 ILE A N 1
ATOM 686 C CA . ILE A 1 88 ? 14.513 4.436 -20.944 1.00 88.31 88 ILE A CA 1
ATOM 687 C C . ILE A 1 88 ? 15.812 5.115 -21.384 1.00 88.31 88 ILE A C 1
ATOM 689 O O . ILE A 1 88 ? 16.061 5.204 -22.586 1.00 88.31 88 ILE A O 1
ATOM 693 N N . ARG A 1 89 ? 16.636 5.584 -20.437 1.00 88.62 89 ARG A N 1
ATOM 694 C CA . ARG A 1 89 ? 17.905 6.266 -20.735 1.00 88.62 89 ARG A CA 1
ATOM 695 C C . ARG A 1 89 ? 18.878 5.357 -21.470 1.00 88.62 89 ARG A C 1
ATOM 697 O O . ARG A 1 89 ? 19.415 5.774 -22.488 1.00 88.62 89 ARG A O 1
ATOM 704 N N . GLU A 1 90 ? 19.049 4.126 -21.003 1.00 88.31 90 GLU A N 1
ATOM 705 C CA . GLU A 1 90 ? 19.894 3.122 -21.654 1.00 88.31 90 GLU A CA 1
ATOM 706 C C . GLU A 1 90 ? 19.456 2.892 -23.105 1.00 88.31 90 GLU A C 1
ATOM 708 O O . GLU A 1 90 ? 20.268 2.944 -24.027 1.00 88.31 90 GLU A O 1
ATOM 713 N N . LYS A 1 91 ? 18.146 2.739 -23.337 1.00 86.56 91 LYS A N 1
ATOM 714 C CA . LYS A 1 91 ? 17.622 2.542 -24.689 1.00 86.56 91 LYS A CA 1
ATOM 715 C C . LYS A 1 91 ? 17.797 3.763 -25.589 1.00 86.56 91 LYS A C 1
ATOM 717 O O . LYS A 1 91 ? 18.065 3.594 -26.773 1.00 86.56 91 LYS A O 1
ATOM 722 N N . ILE A 1 92 ? 17.633 4.974 -25.056 1.00 87.88 92 ILE A N 1
ATOM 723 C CA . ILE A 1 92 ? 17.903 6.211 -25.803 1.00 87.88 92 ILE A CA 1
ATOM 724 C C . ILE A 1 92 ? 19.384 6.279 -26.176 1.00 87.88 92 ILE A C 1
ATOM 726 O O . ILE A 1 92 ? 19.703 6.557 -27.325 1.00 87.88 92 ILE A O 1
ATOM 730 N N . PHE A 1 93 ? 20.278 5.980 -25.234 1.00 91.81 93 PHE A N 1
ATOM 731 C CA . PHE A 1 93 ? 21.718 6.020 -25.461 1.00 91.81 93 PHE A CA 1
ATOM 732 C C . PHE A 1 93 ? 22.156 5.022 -26.537 1.00 91.81 93 PHE A C 1
ATOM 734 O O . PHE A 1 93 ? 22.892 5.386 -27.448 1.00 91.81 93 PHE A O 1
ATOM 741 N N . TYR A 1 94 ? 21.619 3.799 -26.497 1.00 88.75 94 TYR A N 1
ATOM 742 C CA . TYR A 1 94 ? 21.875 2.791 -27.523 1.00 88.75 94 TYR A CA 1
ATOM 743 C C . TYR A 1 94 ? 21.392 3.225 -28.915 1.00 88.75 94 TYR A C 1
ATOM 745 O O . TYR A 1 94 ? 22.057 2.943 -29.899 1.00 88.75 94 TYR A O 1
ATOM 753 N N . ILE A 1 95 ? 20.257 3.928 -29.011 1.00 88.25 95 ILE A N 1
ATOM 754 C CA . ILE A 1 95 ? 19.748 4.462 -30.289 1.00 88.25 95 ILE A CA 1
ATOM 755 C C . ILE A 1 95 ? 20.600 5.631 -30.803 1.00 88.25 95 ILE A C 1
ATOM 757 O O . ILE A 1 95 ? 20.645 5.845 -32.002 1.00 88.25 95 ILE A O 1
ATOM 761 N N . LEU A 1 96 ? 21.224 6.413 -29.919 1.00 89.69 96 LEU A N 1
ATOM 762 C CA . LEU A 1 96 ? 22.045 7.564 -30.310 1.00 89.69 96 LEU A CA 1
ATOM 763 C C . LEU A 1 96 ? 23.477 7.181 -30.707 1.00 89.69 96 LEU A C 1
ATOM 765 O O . LEU A 1 96 ? 24.106 7.922 -31.455 1.00 89.69 96 LEU A O 1
ATOM 769 N N . MET A 1 97 ? 24.009 6.080 -30.167 1.00 86.12 97 MET A N 1
ATOM 770 C CA . MET A 1 97 ? 25.360 5.591 -30.477 1.00 86.12 97 MET A CA 1
ATOM 771 C C . MET A 1 97 ? 25.434 4.669 -31.700 1.00 86.12 97 MET A C 1
ATOM 773 O O . MET A 1 97 ? 26.539 4.394 -32.163 1.00 86.12 97 MET A O 1
ATOM 777 N N . ASN A 1 98 ? 24.293 4.187 -32.193 1.00 67.50 98 ASN A N 1
ATOM 778 C CA . ASN A 1 98 ? 24.169 3.366 -33.400 1.00 67.50 98 ASN A CA 1
ATOM 779 C C . ASN A 1 98 ? 23.561 4.195 -34.533 1.00 67.50 98 ASN A C 1
ATOM 781 O O . ASN A 1 98 ? 23.955 3.970 -35.695 1.00 67.50 98 ASN A O 1
#

Sequence (98 aa):
MKKFLKVALNPQWKIIVVIFVLLIFQTILQMEIIDLFGDALSGVKNQNIGLLFKSGLSMLIFTVCSMISMYAISRLSVRVSSNATFNIREKIFYILMN

Secondary structure (DSSP, 8-state):
-HHHHHHHHGGGHHHHHHHHHHHHHHHHHHHHHHHHHHHHHHHHHTT-HHHHHHHHHHHHHHHHHHHHHHHHHHHHHHHHHHHHHHHHHHHHHHHHH-